Protein AF-A0A8C0PEI8-F1 (afdb_monomer_lite)

Sequence (143 aa):
MWRAGSRSAELGVGFALWTVKECMQQAVAWRPRDLPAVQPRLVAVSKTKPVETVIEAYCHGQHTFGEKYSSRTIKWHFIGHLQKQNVNKLMAIPNLFMLETVDSVKLADKVNSLWQEKRFSRKVKVYSIGHLVVLILKITGVT

Structure (mmCIF, N/CA/C/O backbone):
data_AF-A0A8C0PEI8-F1
#
_entry.id   AF-A0A8C0PEI8-F1
#
loop_
_atom_site.group_PDB
_atom_site.id
_atom_site.type_symbol
_atom_site.label_atom_id
_atom_site.label_alt_id
_atom_site.label_comp_id
_atom_site.label_asym_id
_atom_site.label_entity_id
_atom_site.label_seq_id
_atom_site.pdbx_PDB_ins_code
_atom_site.Cartn_x
_atom_site.Cartn_y
_atom_site.Cartn_z
_atom_site.occupancy
_atom_site.B_iso_or_equiv
_atom_site.auth_seq_id
_atom_site.auth_comp_id
_atom_site.auth_asym_id
_atom_site.auth_atom_id
_atom_site.pdbx_PDB_model_num
ATOM 1 N N . MET A 1 1 ? 12.432 -20.811 -6.977 1.00 32.06 1 MET A N 1
ATOM 2 C CA . MET A 1 1 ? 13.346 -19.704 -6.613 1.00 32.06 1 MET A CA 1
ATOM 3 C C . MET A 1 1 ? 13.397 -18.722 -7.781 1.00 32.06 1 MET A C 1
ATOM 5 O O . MET A 1 1 ? 14.139 -18.950 -8.725 1.00 32.06 1 MET A O 1
ATOM 9 N N . TRP A 1 2 ? 12.554 -17.684 -7.789 1.00 38.28 2 TRP A N 1
ATOM 10 C CA . TRP A 1 2 ? 12.546 -16.694 -8.874 1.00 38.28 2 TRP A CA 1
ATOM 11 C C . TRP A 1 2 ? 13.673 -15.680 -8.641 1.00 38.28 2 TRP A C 1
ATOM 13 O O . TRP A 1 2 ? 13.563 -14.800 -7.791 1.00 38.28 2 TRP A O 1
ATOM 23 N N . ARG A 1 3 ? 14.784 -15.814 -9.375 1.00 40.06 3 ARG A N 1
ATOM 24 C CA . ARG A 1 3 ? 15.845 -14.796 -9.440 1.00 40.06 3 ARG A CA 1
ATOM 25 C C . ARG A 1 3 ? 15.410 -13.684 -10.404 1.00 40.06 3 ARG A C 1
ATOM 27 O O . ARG A 1 3 ? 15.857 -13.639 -11.541 1.00 40.06 3 ARG A O 1
ATOM 34 N N . ALA A 1 4 ? 14.515 -12.806 -9.953 1.00 47.25 4 ALA A N 1
ATOM 35 C CA . ALA A 1 4 ? 14.074 -11.623 -10.708 1.00 47.25 4 ALA A CA 1
ATOM 36 C C . ALA A 1 4 ? 14.908 -10.356 -10.407 1.00 47.25 4 ALA A C 1
ATOM 38 O O . ALA A 1 4 ? 14.629 -9.288 -10.943 1.00 47.25 4 ALA A O 1
ATOM 39 N N . GLY A 1 5 ? 15.916 -10.455 -9.532 1.00 46.50 5 GLY A N 1
ATOM 40 C CA . GLY A 1 5 ? 16.615 -9.288 -8.982 1.00 46.50 5 GLY A CA 1
ATOM 41 C C . GLY A 1 5 ? 17.570 -8.571 -9.941 1.00 46.50 5 GLY A C 1
ATOM 42 O O . GLY A 1 5 ? 17.740 -7.367 -9.812 1.00 46.50 5 GLY A O 1
ATOM 43 N N . SER A 1 6 ? 18.177 -9.273 -10.902 1.00 48.94 6 SER A N 1
ATOM 44 C CA . SER A 1 6 ? 19.254 -8.710 -11.734 1.00 48.94 6 SER A CA 1
ATOM 45 C C . SER A 1 6 ? 18.766 -8.053 -13.029 1.00 48.94 6 SER A C 1
ATOM 47 O O . SER A 1 6 ? 19.246 -6.985 -13.381 1.00 48.94 6 SER A O 1
ATOM 49 N N . ARG A 1 7 ? 17.760 -8.617 -13.710 1.00 45.34 7 ARG A N 1
ATOM 50 C CA . ARG A 1 7 ? 17.293 -8.104 -15.017 1.00 45.34 7 ARG A CA 1
ATOM 51 C C . ARG A 1 7 ? 16.409 -6.851 -14.918 1.00 45.34 7 ARG A C 1
ATOM 53 O O . ARG A 1 7 ? 16.421 -6.015 -15.811 1.00 45.34 7 ARG A O 1
ATOM 60 N N . SER A 1 8 ? 15.662 -6.697 -13.822 1.00 49.69 8 SER A N 1
ATOM 61 C CA . SER A 1 8 ? 14.791 -5.529 -13.603 1.00 49.69 8 SER A CA 1
ATOM 62 C C . SER A 1 8 ? 15.554 -4.247 -13.256 1.00 49.69 8 SER A C 1
ATOM 64 O O . SER A 1 8 ? 15.012 -3.164 -13.441 1.00 49.69 8 SER A O 1
ATOM 66 N N . ALA A 1 9 ? 16.788 -4.347 -12.751 1.00 51.25 9 ALA A N 1
ATOM 67 C CA . ALA A 1 9 ? 17.608 -3.172 -12.455 1.00 51.25 9 ALA A CA 1
ATOM 68 C C . ALA A 1 9 ? 18.170 -2.523 -13.733 1.00 51.25 9 ALA A C 1
ATOM 70 O O . ALA A 1 9 ? 18.302 -1.306 -13.787 1.00 51.25 9 ALA A O 1
ATOM 71 N N . GLU A 1 10 ? 18.449 -3.325 -14.766 1.00 54.31 10 GLU A N 1
ATOM 72 C CA . GLU A 1 10 ? 18.984 -2.865 -16.056 1.00 54.31 10 GLU A CA 1
ATOM 73 C C . GLU A 1 10 ? 17.892 -2.351 -17.010 1.00 54.31 10 GLU A C 1
ATOM 75 O O . GLU A 1 10 ? 18.145 -1.464 -17.818 1.00 54.31 10 GLU A O 1
ATOM 80 N N . LEU A 1 11 ? 16.668 -2.885 -16.908 1.00 68.00 11 LEU A N 1
ATOM 81 C CA . LEU A 1 11 ? 15.551 -2.581 -17.818 1.00 68.00 11 LEU A CA 1
ATOM 82 C C . LEU A 1 11 ? 14.550 -1.540 -17.274 1.00 68.00 11 LEU A C 1
ATOM 84 O O . LEU A 1 11 ? 13.566 -1.222 -17.944 1.00 68.00 11 LEU A O 1
ATOM 88 N N . GLY A 1 12 ? 14.785 -1.013 -16.071 1.00 82.44 12 GLY A N 1
ATOM 89 C CA . GLY A 1 12 ? 13.970 0.041 -15.460 1.00 82.44 12 GLY A CA 1
ATOM 90 C C . GLY A 1 12 ? 12.658 -0.431 -14.816 1.00 82.44 12 GLY A C 1
ATOM 91 O O . GLY A 1 12 ? 12.270 -1.606 -14.847 1.00 82.44 12 GLY A O 1
ATOM 92 N N . VAL A 1 13 ? 11.945 0.515 -14.201 1.00 86.31 13 VAL A N 1
ATOM 93 C CA . VAL A 1 13 ? 10.724 0.261 -13.415 1.00 86.31 13 VAL A CA 1
ATOM 94 C C . VAL A 1 13 ? 9.569 -0.178 -14.308 1.00 86.31 13 VAL A C 1
ATOM 96 O O . VAL A 1 13 ? 8.761 -1.015 -13.900 1.00 86.31 13 VAL A O 1
ATOM 99 N N . GLY A 1 14 ? 9.500 0.336 -15.539 1.00 85.19 14 GLY A N 1
ATOM 100 C CA . GLY A 1 14 ? 8.478 -0.044 -16.514 1.00 85.19 14 GLY A CA 1
ATOM 101 C C . GLY A 1 14 ? 8.476 -1.542 -16.826 1.00 85.19 14 GLY A C 1
ATOM 102 O O . GLY A 1 14 ? 7.429 -2.190 -16.744 1.00 85.19 14 GLY A O 1
ATOM 103 N N . PHE A 1 15 ? 9.650 -2.119 -17.103 1.00 85.62 15 PHE A N 1
ATOM 104 C CA . PHE A 1 15 ? 9.783 -3.552 -17.373 1.00 85.62 15 PHE A CA 1
ATOM 105 C C . PHE A 1 15 ? 9.449 -4.404 -16.142 1.00 85.62 15 PHE A C 1
ATOM 107 O O . PHE A 1 15 ? 8.759 -5.424 -16.249 1.00 85.62 15 PHE A O 1
ATOM 114 N N . ALA A 1 16 ? 9.877 -3.964 -14.955 1.00 86.75 16 ALA A N 1
ATOM 115 C CA . ALA A 1 16 ? 9.550 -4.636 -13.702 1.00 86.75 16 ALA A CA 1
ATOM 116 C C . ALA A 1 16 ? 8.031 -4.660 -13.447 1.00 86.75 16 ALA A C 1
ATOM 118 O O . ALA A 1 16 ? 7.474 -5.705 -13.103 1.00 86.75 16 ALA A O 1
ATOM 119 N N . LEU A 1 17 ? 7.343 -3.533 -13.662 1.00 87.56 17 LEU A N 1
ATOM 120 C CA . LEU A 1 17 ? 5.886 -3.440 -13.534 1.00 87.56 17 LEU A CA 1
ATOM 121 C C . LEU A 1 17 ? 5.163 -4.337 -14.535 1.00 87.56 17 LEU A C 1
ATOM 123 O O . LEU A 1 17 ? 4.208 -5.014 -14.155 1.00 87.56 17 LEU A O 1
ATOM 127 N N . TRP A 1 18 ? 5.604 -4.346 -15.794 1.00 88.94 18 TRP A N 1
ATOM 128 C CA . TRP A 1 18 ? 5.041 -5.222 -16.817 1.00 88.94 18 TRP A CA 1
ATOM 129 C C . TRP A 1 18 ? 5.191 -6.694 -16.422 1.00 88.94 18 TRP A C 1
ATOM 131 O O . TRP A 1 18 ? 4.195 -7.406 -16.336 1.00 88.94 18 TRP A O 1
ATOM 141 N N . THR A 1 19 ? 6.398 -7.111 -16.034 1.00 88.62 19 THR A N 1
ATOM 142 C CA . THR A 1 19 ? 6.685 -8.486 -15.595 1.00 88.62 19 THR A CA 1
ATOM 143 C C . THR A 1 19 ? 5.766 -8.925 -14.453 1.00 88.62 19 THR A C 1
ATOM 145 O O . THR A 1 19 ? 5.201 -10.016 -14.480 1.00 88.62 19 THR A O 1
ATOM 148 N N . VAL A 1 20 ? 5.571 -8.071 -13.444 1.00 88.19 20 VAL A N 1
ATOM 149 C CA . VAL A 1 20 ? 4.686 -8.387 -12.312 1.00 88.19 20 VAL A CA 1
ATOM 150 C C . VAL A 1 20 ? 3.222 -8.485 -12.751 1.00 88.19 20 VAL A C 1
ATOM 152 O O . VAL A 1 20 ? 2.508 -9.371 -12.277 1.00 88.19 20 VAL A O 1
ATOM 155 N N . LYS A 1 21 ? 2.764 -7.611 -13.656 1.00 87.94 21 LYS A N 1
ATOM 156 C CA . LYS A 1 21 ? 1.398 -7.662 -14.204 1.00 87.94 21 LYS A CA 1
ATOM 157 C C . LYS A 1 21 ? 1.155 -8.954 -14.988 1.00 87.94 21 LYS A C 1
ATOM 159 O O . LYS A 1 21 ? 0.114 -9.572 -14.778 1.00 87.94 21 LYS A O 1
ATOM 164 N N . GLU A 1 22 ? 2.114 -9.395 -15.797 1.00 90.06 22 GLU A N 1
ATOM 165 C CA . GLU A 1 22 ? 2.040 -10.668 -16.527 1.00 90.06 22 GLU A CA 1
ATOM 166 C C . GLU A 1 22 ? 1.968 -11.864 -15.572 1.00 90.06 22 GLU A C 1
ATOM 168 O O . GLU A 1 22 ? 1.059 -12.687 -15.667 1.00 90.06 22 GLU A O 1
ATOM 173 N N . CYS A 1 23 ? 2.856 -11.924 -14.573 1.00 85.44 23 CYS A N 1
ATOM 174 C CA . CYS A 1 23 ? 2.814 -12.971 -13.548 1.00 85.44 23 CYS A CA 1
ATOM 175 C C . CYS A 1 23 ? 1.466 -12.999 -12.810 1.00 85.44 23 CYS A C 1
ATOM 177 O O . CYS A 1 23 ? 0.925 -14.069 -12.528 1.00 85.44 23 CYS A O 1
ATOM 179 N N . MET A 1 24 ? 0.904 -11.826 -12.508 1.00 86.06 24 MET A N 1
ATOM 180 C CA . MET A 1 24 ? -0.404 -11.706 -11.869 1.00 86.06 24 MET A CA 1
ATOM 181 C C . MET A 1 24 ? -1.527 -12.238 -12.770 1.00 86.06 24 MET A C 1
ATOM 183 O O . MET A 1 24 ? -2.388 -12.969 -12.286 1.00 86.06 24 MET A O 1
ATOM 187 N N . GLN A 1 25 ? -1.528 -11.901 -14.062 1.00 88.12 25 GLN A N 1
ATOM 188 C CA . GLN A 1 25 ? -2.521 -12.404 -15.017 1.00 88.12 25 GLN A CA 1
ATOM 189 C C . GLN A 1 25 ? -2.428 -13.918 -15.189 1.00 88.12 25 GLN A C 1
ATOM 191 O O . GLN A 1 25 ? -3.450 -14.601 -15.158 1.00 88.12 25 GLN A O 1
ATOM 196 N N . GLN A 1 26 ? -1.211 -14.454 -15.282 1.00 88.81 26 GLN A N 1
ATOM 197 C CA . GLN A 1 26 ? -0.993 -15.895 -15.317 1.00 88.81 26 GLN A CA 1
ATOM 198 C C . GLN A 1 26 ? -1.566 -16.544 -14.057 1.00 88.81 26 GLN A C 1
ATOM 200 O O . GLN A 1 26 ? -2.388 -17.446 -14.164 1.00 88.81 26 GLN A O 1
ATOM 205 N N . ALA A 1 27 ? -1.222 -16.055 -12.863 1.00 85.94 27 ALA A N 1
ATOM 206 C CA . ALA A 1 27 ? -1.751 -16.600 -11.611 1.00 85.94 27 ALA A CA 1
ATOM 207 C C . ALA A 1 27 ? -3.291 -16.575 -11.546 1.00 85.94 27 ALA A C 1
ATOM 209 O O . ALA A 1 27 ? -3.899 -17.509 -11.025 1.00 85.94 27 ALA A O 1
ATOM 210 N N . VAL A 1 28 ? -3.930 -15.540 -12.103 1.00 86.88 28 VAL A N 1
ATOM 211 C CA . VAL A 1 28 ? -5.394 -15.478 -12.242 1.00 86.88 28 VAL A CA 1
ATOM 212 C C . VAL A 1 28 ? -5.914 -16.550 -13.202 1.00 86.88 28 VAL A C 1
ATOM 214 O O . VAL A 1 28 ? -6.931 -17.166 -12.902 1.00 86.88 28 VAL A O 1
ATOM 217 N N . ALA A 1 29 ? -5.224 -16.811 -14.313 1.00 87.88 29 ALA A N 1
ATOM 218 C CA . ALA A 1 29 ? -5.600 -17.848 -15.274 1.00 87.88 29 ALA A CA 1
ATOM 219 C C . ALA A 1 29 ? -5.432 -19.276 -14.717 1.00 87.88 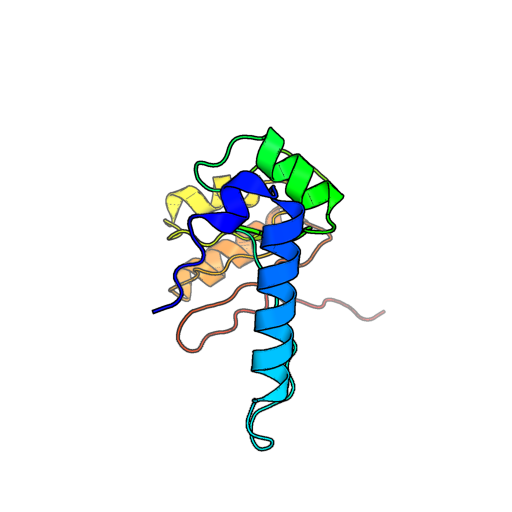29 ALA A C 1
ATOM 221 O O . ALA A 1 29 ? -6.240 -20.150 -15.018 1.00 87.88 29 ALA A O 1
ATOM 222 N N . TRP A 1 30 ? -4.422 -19.504 -13.871 1.00 87.56 30 TRP A N 1
ATOM 223 C CA . TRP A 1 30 ? -4.184 -20.786 -13.189 1.00 87.56 30 TRP A CA 1
ATOM 224 C C . TRP A 1 30 ? -5.124 -21.037 -12.001 1.00 87.56 30 TRP A C 1
ATOM 226 O O . TRP A 1 30 ? -5.093 -22.112 -11.401 1.00 87.56 30 TRP A O 1
ATOM 236 N N . ARG A 1 31 ? -5.947 -20.053 -11.627 1.00 84.19 31 ARG A N 1
ATOM 237 C CA . ARG A 1 31 ? -6.853 -20.148 -10.484 1.00 84.19 31 ARG A CA 1
ATOM 238 C C . ARG A 1 31 ? -7.892 -21.269 -10.690 1.00 84.19 31 ARG A C 1
ATOM 240 O O . ARG A 1 31 ? -8.538 -21.311 -11.738 1.00 84.19 31 ARG A O 1
ATOM 247 N N . PRO A 1 32 ? -8.135 -22.120 -9.676 1.00 89.81 32 PRO A N 1
ATOM 248 C CA . PRO A 1 32 ? -9.248 -23.066 -9.676 1.00 89.81 32 PRO A CA 1
ATOM 249 C C . PRO A 1 32 ? -10.611 -22.388 -9.901 1.00 89.81 32 PRO A C 1
ATOM 251 O O . PRO A 1 32 ? -10.879 -21.308 -9.367 1.00 89.81 32 PRO A O 1
ATOM 254 N N . ARG A 1 33 ? -11.480 -23.021 -10.702 1.00 87.19 33 ARG A N 1
ATOM 255 C CA . ARG A 1 33 ? -12.781 -22.455 -11.120 1.00 87.19 33 ARG A CA 1
ATOM 256 C C . ARG A 1 33 ? -13.811 -22.353 -9.992 1.00 87.19 33 ARG A C 1
ATOM 258 O O . ARG A 1 33 ? -14.771 -21.604 -10.118 1.00 87.19 33 ARG A O 1
ATOM 265 N N . ASP A 1 34 ? -13.618 -23.099 -8.914 1.00 92.06 34 ASP A N 1
ATOM 266 C CA . ASP A 1 34 ? -14.435 -23.084 -7.699 1.00 92.06 34 ASP A CA 1
ATOM 267 C C . ASP A 1 34 ? -14.169 -21.854 -6.815 1.00 92.06 34 ASP A C 1
ATOM 269 O O . ASP A 1 34 ? -14.973 -21.524 -5.944 1.00 92.06 34 ASP A O 1
ATOM 273 N N . LEU A 1 35 ? -13.075 -21.125 -7.058 1.00 84.50 35 LEU A N 1
ATOM 274 C CA . LEU A 1 35 ? -12.751 -19.908 -6.327 1.00 84.50 35 LEU A CA 1
ATOM 275 C C . LEU A 1 35 ? -13.297 -18.653 -7.050 1.00 84.50 35 LEU A C 1
ATOM 277 O O . LEU A 1 35 ? -13.112 -18.518 -8.257 1.00 84.50 35 LEU A O 1
ATOM 281 N N . PRO A 1 36 ? -13.836 -17.643 -6.332 1.00 82.50 36 PRO A N 1
ATOM 282 C CA . PRO A 1 36 ? -14.458 -16.457 -6.944 1.00 82.50 36 PRO A CA 1
ATOM 283 C C . PRO A 1 36 ? -13.556 -15.689 -7.921 1.00 82.50 36 PRO A C 1
ATOM 285 O O . PRO A 1 36 ? -12.482 -15.268 -7.522 1.00 82.50 36 PRO A O 1
ATOM 288 N N . ALA A 1 37 ? -13.976 -15.394 -9.152 1.00 81.56 37 ALA A N 1
ATOM 289 C CA . ALA A 1 37 ? -13.149 -14.686 -10.146 1.00 81.56 37 ALA A CA 1
ATOM 290 C C . ALA A 1 37 ? -12.907 -13.189 -9.816 1.00 81.56 37 ALA A C 1
ATOM 292 O O . ALA A 1 37 ? -13.389 -12.281 -10.489 1.00 81.56 37 ALA A O 1
ATOM 293 N N . VAL A 1 38 ? -12.156 -12.916 -8.748 1.00 83.69 38 VAL A N 1
ATOM 294 C CA . VAL A 1 38 ? -11.791 -11.574 -8.292 1.00 83.69 38 VAL A CA 1
ATOM 295 C C . VAL A 1 38 ? -10.447 -11.199 -8.895 1.00 83.69 38 VAL A C 1
ATOM 297 O O . VAL A 1 38 ? -9.443 -11.863 -8.635 1.00 83.69 38 VAL A O 1
ATOM 300 N N . GLN A 1 39 ? -10.424 -10.103 -9.651 1.00 81.00 39 GLN A N 1
ATOM 301 C CA . GLN A 1 39 ? -9.192 -9.530 -10.181 1.00 81.00 39 GLN A CA 1
ATOM 302 C C . GLN A 1 39 ? -8.325 -8.986 -9.025 1.00 81.00 39 GLN A C 1
ATOM 304 O O . GLN A 1 39 ? -8.750 -8.045 -8.341 1.00 81.00 39 GLN A O 1
ATOM 309 N N . PRO A 1 40 ? -7.114 -9.528 -8.790 1.00 84.06 40 PRO A N 1
ATOM 310 C CA . PRO A 1 40 ? -6.182 -8.974 -7.817 1.00 84.06 40 PRO A CA 1
ATOM 311 C C . PRO A 1 40 ? -5.780 -7.545 -8.186 1.00 84.06 40 PRO A C 1
ATOM 313 O O . PRO A 1 40 ? -5.661 -7.186 -9.362 1.00 84.06 40 PRO A O 1
ATOM 316 N N . ARG A 1 41 ? -5.554 -6.726 -7.154 1.00 86.75 41 ARG A N 1
ATOM 317 C CA . ARG A 1 41 ? -5.024 -5.367 -7.288 1.00 86.75 41 ARG A CA 1
ATOM 318 C C . ARG A 1 41 ? -3.531 -5.376 -6.999 1.00 86.75 41 ARG A C 1
ATOM 320 O O . ARG A 1 41 ? -3.124 -5.763 -5.910 1.00 86.75 41 ARG A O 1
ATOM 327 N N . LEU A 1 42 ? -2.744 -4.847 -7.928 1.00 86.69 42 LEU A N 1
ATOM 328 C CA . LEU A 1 42 ? -1.331 -4.577 -7.699 1.00 86.69 42 LEU A CA 1
ATOM 329 C C . LEU A 1 42 ? -1.154 -3.274 -6.905 1.00 86.69 42 LEU A C 1
ATOM 331 O O . LEU A 1 42 ? -1.509 -2.193 -7.385 1.00 86.69 42 LEU A O 1
ATOM 335 N N . VAL A 1 43 ? -0.586 -3.378 -5.704 1.00 86.38 43 VAL A N 1
ATOM 336 C CA . VAL A 1 43 ? -0.199 -2.243 -4.853 1.00 86.38 43 VAL A CA 1
ATOM 337 C C . VAL A 1 43 ? 1.327 -2.167 -4.832 1.00 86.38 43 VAL A C 1
ATOM 339 O O . VAL A 1 43 ? 1.985 -3.063 -4.311 1.00 86.38 43 VAL A O 1
ATOM 342 N N . ALA A 1 44 ? 1.902 -1.115 -5.417 1.00 86.56 44 ALA A N 1
ATOM 343 C CA . ALA A 1 44 ? 3.352 -0.942 -5.460 1.00 86.56 44 ALA A CA 1
ATOM 344 C C . ALA A 1 44 ? 3.854 -0.329 -4.146 1.00 86.56 44 ALA A C 1
ATOM 346 O O . ALA A 1 44 ? 3.450 0.773 -3.784 1.00 86.56 44 ALA A O 1
ATOM 347 N N . VAL A 1 45 ? 4.726 -1.023 -3.417 1.00 86.62 45 VAL A N 1
ATOM 348 C CA . VAL A 1 45 ? 5.281 -0.510 -2.156 1.00 86.62 45 VAL A CA 1
ATOM 349 C C . VAL A 1 45 ? 6.461 0.407 -2.458 1.00 86.62 45 VAL A C 1
ATOM 351 O O . VAL A 1 45 ? 7.508 -0.049 -2.913 1.00 86.62 45 VAL A O 1
ATOM 354 N N . SER A 1 46 ? 6.290 1.704 -2.206 1.00 82.06 46 SER A N 1
ATOM 355 C CA . SER A 1 46 ? 7.301 2.736 -2.477 1.00 82.06 46 SER A CA 1
ATOM 356 C C . SER A 1 46 ? 8.085 3.158 -1.236 1.00 82.06 46 SER A C 1
ATOM 358 O O . SER A 1 46 ? 8.885 4.091 -1.301 1.00 82.06 46 SER A O 1
ATOM 360 N N . LYS A 1 47 ? 7.888 2.479 -0.099 1.00 74.31 47 LYS A N 1
ATOM 361 C CA . LYS A 1 47 ? 8.709 2.695 1.095 1.00 74.31 47 LYS A CA 1
ATOM 362 C C . LYS A 1 47 ? 10.182 2.546 0.730 1.00 74.31 47 LYS A C 1
ATOM 364 O O . LYS A 1 47 ? 10.542 1.572 0.080 1.00 74.31 47 LYS A O 1
ATOM 369 N N . THR A 1 48 ? 10.996 3.511 1.151 1.00 75.75 48 THR A N 1
ATOM 370 C CA . THR A 1 48 ? 12.442 3.614 0.870 1.00 75.75 48 THR A CA 1
ATOM 371 C C . THR A 1 48 ? 12.840 3.834 -0.595 1.00 75.75 48 THR A C 1
ATOM 373 O O . THR A 1 48 ? 14.034 3.858 -0.888 1.00 75.75 48 THR A O 1
ATOM 376 N N . LYS A 1 49 ? 11.889 4.029 -1.519 1.00 81.12 49 LYS A N 1
ATOM 377 C CA . LYS A 1 49 ? 12.193 4.327 -2.926 1.00 81.12 49 LYS A CA 1
ATOM 378 C C . LYS A 1 49 ? 12.280 5.838 -3.169 1.00 81.12 49 LYS A C 1
ATOM 380 O O . LYS A 1 49 ? 11.518 6.585 -2.551 1.00 81.12 49 LYS A O 1
ATOM 385 N N . PRO A 1 50 ? 13.195 6.290 -4.044 1.00 83.56 50 PRO A N 1
ATOM 386 C CA . PRO A 1 50 ? 13.306 7.700 -4.388 1.00 83.56 50 PRO A CA 1
ATOM 387 C C . PRO A 1 50 ? 12.088 8.145 -5.215 1.00 83.56 50 PRO A C 1
ATOM 389 O O . PRO A 1 50 ? 11.373 7.317 -5.792 1.00 83.56 50 PRO A O 1
ATOM 392 N N . VAL A 1 51 ? 11.818 9.452 -5.246 1.00 84.06 51 VAL A N 1
ATOM 393 C CA . VAL A 1 51 ? 10.627 10.001 -5.917 1.00 84.06 51 VAL A CA 1
ATOM 394 C C . VAL A 1 51 ? 10.623 9.689 -7.408 1.00 84.06 51 VAL A C 1
ATOM 396 O O . VAL A 1 51 ? 9.572 9.388 -7.968 1.00 84.06 51 VAL A O 1
ATOM 399 N N . GLU A 1 52 ? 11.793 9.703 -8.032 1.00 85.69 52 GLU A N 1
ATOM 400 C CA . GLU A 1 52 ? 11.992 9.460 -9.455 1.00 85.69 52 GLU A CA 1
ATOM 401 C C . GLU A 1 52 ? 11.437 8.083 -9.843 1.00 85.69 52 GLU A C 1
ATOM 403 O O . GLU A 1 52 ? 10.676 7.971 -10.799 1.00 85.69 52 GLU A O 1
ATOM 408 N N . THR A 1 53 ? 11.691 7.057 -9.022 1.00 85.25 53 THR A N 1
ATOM 409 C CA . THR A 1 53 ? 11.148 5.699 -9.203 1.00 85.25 53 THR A CA 1
ATOM 410 C C . THR A 1 53 ? 9.619 5.665 -9.091 1.00 85.25 53 THR A C 1
ATOM 412 O O . THR A 1 53 ? 8.957 4.911 -9.804 1.00 85.25 53 THR A O 1
ATOM 415 N N . VAL A 1 54 ? 9.029 6.472 -8.202 1.00 85.81 54 VAL A N 1
ATOM 416 C CA . VAL A 1 54 ? 7.564 6.559 -8.048 1.00 85.81 54 VAL A CA 1
ATOM 417 C C . VAL A 1 54 ? 6.931 7.252 -9.254 1.00 85.81 54 VAL A C 1
ATOM 419 O O . VAL A 1 54 ? 5.891 6.804 -9.738 1.00 85.81 54 VAL A O 1
ATOM 422 N N . ILE A 1 55 ? 7.560 8.318 -9.755 1.00 87.06 55 ILE A N 1
ATOM 423 C CA . ILE A 1 55 ? 7.122 9.031 -10.960 1.00 87.06 55 ILE A CA 1
ATOM 424 C C . ILE A 1 55 ? 7.224 8.115 -12.181 1.00 87.06 55 ILE A C 1
ATOM 426 O O . ILE A 1 55 ? 6.258 8.008 -12.930 1.00 87.06 55 ILE A O 1
ATOM 430 N N . GLU A 1 56 ? 8.337 7.401 -12.350 1.00 87.62 56 GLU A N 1
ATOM 431 C CA . GLU A 1 56 ? 8.523 6.439 -13.440 1.00 87.62 56 GLU A CA 1
ATOM 432 C C . GLU A 1 56 ? 7.429 5.361 -13.409 1.00 87.62 56 GLU A C 1
ATOM 434 O O . GLU A 1 56 ? 6.735 5.138 -14.403 1.00 87.62 56 GLU A O 1
ATOM 439 N N . ALA A 1 57 ? 7.179 4.762 -12.238 1.00 88.94 57 ALA A N 1
ATOM 440 C CA . ALA A 1 57 ? 6.088 3.809 -12.059 1.00 88.94 57 ALA A CA 1
ATOM 441 C C . ALA A 1 57 ? 4.722 4.404 -12.446 1.00 88.94 57 ALA A C 1
ATOM 443 O O . ALA A 1 57 ? 3.913 3.739 -13.101 1.00 88.94 57 ALA A O 1
ATOM 444 N N . TYR A 1 58 ? 4.465 5.656 -12.056 1.00 88.75 58 TYR A N 1
ATOM 445 C CA . TYR A 1 58 ? 3.233 6.365 -12.387 1.00 88.75 58 TYR A CA 1
ATOM 446 C C . TYR A 1 58 ? 3.068 6.578 -13.895 1.00 88.75 58 TYR A C 1
ATOM 448 O O . TYR A 1 58 ? 1.989 6.313 -14.429 1.00 88.75 58 TYR A O 1
ATOM 456 N N . CYS A 1 59 ? 4.134 6.983 -14.590 1.00 90.06 59 CYS A N 1
ATOM 457 C CA . CYS A 1 59 ? 4.158 7.127 -16.047 1.00 90.06 59 CYS A CA 1
ATOM 458 C C . CYS A 1 59 ? 3.894 5.794 -16.769 1.00 90.06 59 CYS A C 1
ATOM 460 O O . CYS A 1 59 ? 3.254 5.782 -17.815 1.00 90.06 59 CYS A O 1
ATOM 462 N N . HIS A 1 60 ? 4.284 4.663 -16.173 1.00 89.75 60 HIS A N 1
ATOM 463 C CA . HIS A 1 60 ? 3.964 3.312 -16.659 1.00 89.75 60 HIS A CA 1
ATOM 464 C C . HIS A 1 60 ? 2.594 2.773 -16.184 1.00 89.75 60 HIS A C 1
ATOM 466 O O . HIS A 1 60 ? 2.323 1.564 -16.215 1.00 89.75 60 HIS A O 1
ATOM 472 N N . GLY A 1 61 ? 1.697 3.660 -15.743 1.00 89.44 61 GLY A N 1
ATOM 473 C CA . GLY A 1 61 ? 0.310 3.334 -15.407 1.00 89.44 61 GLY A CA 1
ATOM 474 C C . GLY A 1 61 ? 0.117 2.682 -14.036 1.00 89.44 61 GLY A C 1
ATOM 475 O O . GLY A 1 61 ? -0.927 2.073 -13.786 1.00 89.44 61 GLY A O 1
ATOM 476 N N . GLN A 1 62 ? 1.102 2.755 -13.135 1.00 90.88 62 GLN A N 1
ATOM 477 C CA . GLN A 1 62 ? 0.901 2.377 -11.737 1.00 90.88 62 GLN A 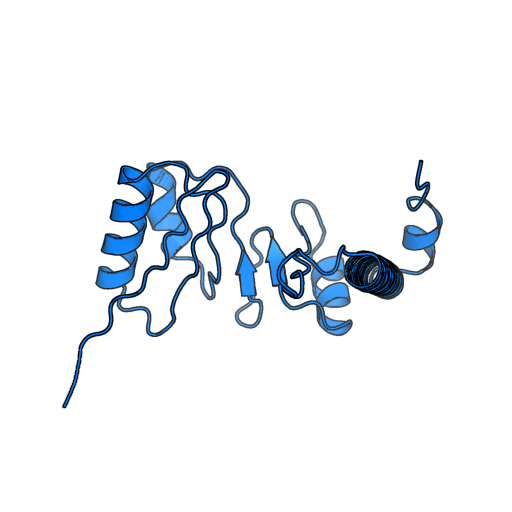CA 1
ATOM 478 C C . GLN A 1 62 ? 0.279 3.549 -10.971 1.00 90.88 62 GLN A C 1
ATOM 480 O O . GLN A 1 62 ? 0.892 4.592 -10.794 1.00 90.88 62 GLN A O 1
ATOM 485 N N . HIS A 1 63 ? -0.942 3.380 -10.464 1.00 88.19 63 HIS A N 1
ATOM 486 C CA . HIS A 1 63 ? -1.651 4.455 -9.742 1.00 88.19 63 HIS A CA 1
ATOM 487 C C . HIS A 1 63 ? -1.939 4.138 -8.273 1.00 88.19 63 HIS A C 1
ATOM 489 O O . HIS A 1 63 ? -2.467 4.986 -7.551 1.00 88.19 63 HIS A O 1
ATOM 495 N N . THR A 1 64 ? -1.622 2.916 -7.836 1.00 85.06 64 THR A N 1
ATOM 496 C CA . THR A 1 64 ? -1.891 2.445 -6.474 1.00 85.06 64 THR A CA 1
ATOM 497 C C . THR A 1 64 ? -0.582 2.157 -5.759 1.00 85.06 64 THR A C 1
ATOM 499 O O . THR A 1 64 ? 0.175 1.293 -6.202 1.00 85.06 64 THR A O 1
ATOM 502 N N . PHE A 1 65 ? -0.326 2.847 -4.652 1.00 84.69 65 PHE A N 1
ATOM 503 C CA . PHE A 1 65 ? 0.936 2.714 -3.929 1.00 84.69 65 PHE A CA 1
ATOM 504 C C . PHE A 1 65 ? 0.717 2.484 -2.438 1.00 84.69 65 PHE A C 1
ATOM 506 O O . PHE A 1 65 ? -0.170 3.083 -1.824 1.00 84.69 65 PHE A O 1
ATOM 513 N N . GLY A 1 66 ? 1.547 1.609 -1.877 1.00 75.19 66 GLY A N 1
ATOM 514 C CA . GLY A 1 66 ? 1.674 1.363 -0.452 1.00 75.19 66 GLY A CA 1
ATOM 515 C C . GLY A 1 66 ? 2.729 2.296 0.132 1.00 75.19 66 GLY A C 1
ATOM 516 O O . GLY A 1 66 ? 3.908 2.146 -0.184 1.00 75.19 66 GLY A O 1
ATOM 517 N N . GLU A 1 67 ? 2.288 3.200 1.011 1.00 71.56 67 GLU A N 1
ATOM 518 C CA . GLU A 1 67 ? 3.071 4.233 1.718 1.00 71.56 67 GLU A CA 1
ATOM 519 C C . GLU A 1 67 ? 3.323 5.570 0.995 1.00 71.56 67 GLU A C 1
ATOM 521 O O . GLU A 1 67 ? 3.429 5.643 -0.218 1.00 71.56 67 GLU A O 1
ATOM 526 N N . LYS A 1 68 ? 3.367 6.653 1.787 1.00 66.19 68 LYS A N 1
ATOM 527 C CA . LYS A 1 68 ? 3.030 8.035 1.400 1.00 66.19 68 LYS A CA 1
ATOM 528 C C . LYS A 1 68 ? 4.062 8.731 0.500 1.00 66.19 68 LYS A C 1
ATOM 530 O O . LYS A 1 68 ? 5.211 8.905 0.892 1.00 66.19 68 LYS A O 1
ATOM 535 N N . TYR A 1 69 ? 3.555 9.340 -0.573 1.00 57.12 69 TYR A N 1
ATOM 536 C CA . TYR A 1 69 ? 4.126 10.521 -1.231 1.00 57.12 69 TYR A CA 1
ATOM 537 C C . TYR A 1 69 ? 3.076 11.653 -1.280 1.00 57.12 69 TYR A C 1
ATOM 539 O O . TYR A 1 69 ? 1.873 11.399 -1.240 1.00 57.12 69 TYR A O 1
ATOM 547 N N . SER A 1 70 ? 3.476 12.925 -1.337 1.00 58.06 70 SER A N 1
ATOM 548 C CA . SER A 1 70 ? 2.560 14.085 -1.285 1.00 58.06 70 SER A CA 1
ATOM 549 C C . SER A 1 70 ? 1.856 14.393 -2.621 1.00 58.06 70 SER A C 1
ATOM 551 O O . SER A 1 70 ? 1.621 15.554 -2.947 1.00 58.06 70 SER A O 1
ATOM 553 N N . SER A 1 71 ? 1.487 13.376 -3.407 1.00 64.31 71 SER A N 1
ATOM 554 C CA . SER A 1 71 ? 0.785 13.585 -4.682 1.00 64.31 71 SER A CA 1
ATOM 555 C C . SER A 1 71 ? -0.734 13.529 -4.529 1.00 64.31 71 SER A C 1
ATOM 557 O O . SER A 1 71 ? -1.282 12.666 -3.834 1.00 64.31 71 SER A O 1
ATOM 559 N N . ARG A 1 72 ? -1.427 14.442 -5.226 1.00 64.88 72 ARG A N 1
ATOM 560 C CA . ARG A 1 72 ? -2.892 14.540 -5.228 1.00 64.88 72 ARG A CA 1
ATOM 561 C C . ARG A 1 72 ? -3.596 13.595 -6.219 1.00 64.88 72 ARG A C 1
ATOM 563 O O . ARG A 1 72 ? -4.823 13.530 -6.199 1.00 64.88 72 ARG A O 1
ATOM 570 N N . THR A 1 73 ? -2.865 12.877 -7.069 1.00 75.38 73 THR A N 1
ATOM 571 C CA . THR A 1 73 ? -3.442 11.990 -8.103 1.00 75.38 73 THR A CA 1
ATOM 572 C C . THR A 1 73 ? -3.327 10.503 -7.768 1.00 75.38 73 THR A C 1
ATOM 574 O O . THR A 1 73 ? -4.040 9.680 -8.338 1.00 75.38 73 THR A O 1
ATOM 577 N N . ILE A 1 74 ? -2.458 10.150 -6.821 1.00 79.75 74 ILE A N 1
ATOM 578 C CA . ILE A 1 74 ? -2.172 8.767 -6.440 1.00 79.75 74 ILE A CA 1
ATOM 579 C C . ILE A 1 74 ? -3.217 8.244 -5.443 1.00 79.75 74 ILE A C 1
ATOM 581 O O . ILE A 1 74 ? -3.622 8.952 -4.519 1.00 79.75 74 ILE A O 1
ATOM 585 N N . LYS A 1 75 ? -3.638 6.981 -5.615 1.00 80.19 75 LYS A N 1
ATOM 586 C CA . LYS A 1 75 ? -4.472 6.258 -4.643 1.00 80.19 75 LYS A CA 1
ATOM 587 C C . LYS A 1 75 ? -3.576 5.645 -3.571 1.00 80.19 75 LYS A C 1
ATOM 589 O O . LYS A 1 75 ? -2.915 4.634 -3.817 1.00 80.19 75 LYS A O 1
ATOM 594 N N . TRP A 1 76 ? -3.569 6.246 -2.383 1.00 81.38 76 TRP A N 1
ATOM 595 C CA . TRP A 1 76 ? -2.705 5.806 -1.290 1.00 81.38 76 TRP A CA 1
ATOM 596 C C . TRP A 1 76 ? -3.322 4.672 -0.485 1.00 81.38 76 TRP A C 1
ATOM 598 O O . TRP A 1 76 ? -4.451 4.774 0.001 1.00 81.38 76 TRP A O 1
ATOM 608 N N . HIS A 1 77 ? -2.549 3.607 -0.321 1.00 83.75 77 HIS A N 1
ATOM 609 C CA . HIS A 1 77 ? -2.846 2.496 0.562 1.00 83.75 77 HIS A CA 1
ATOM 610 C C . HIS A 1 77 ? -1.917 2.574 1.776 1.00 83.75 77 HIS A C 1
ATOM 612 O O . HIS A 1 77 ? -0.693 2.656 1.641 1.00 83.75 77 HIS A O 1
ATOM 618 N N . PHE A 1 78 ? -2.489 2.568 2.977 1.00 84.94 78 PHE A N 1
ATOM 619 C CA . PHE A 1 78 ? -1.720 2.411 4.202 1.0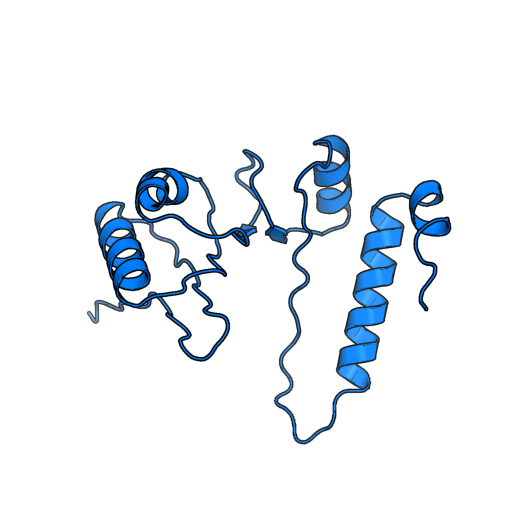0 84.94 78 PHE A CA 1
ATOM 620 C C . PHE A 1 78 ? -1.643 0.932 4.563 1.00 84.94 78 PHE A C 1
ATOM 622 O O . PHE A 1 78 ? -2.656 0.324 4.899 1.00 84.94 78 PHE A O 1
ATOM 629 N N . ILE A 1 79 ? -0.432 0.385 4.483 1.00 81.50 79 ILE A N 1
ATOM 630 C CA . ILE A 1 79 ? -0.136 -1.041 4.678 1.00 81.50 79 ILE A CA 1
ATOM 631 C C . ILE A 1 79 ? 0.724 -1.318 5.924 1.00 81.50 79 ILE A C 1
ATOM 633 O O . ILE A 1 79 ? 1.076 -2.459 6.196 1.00 81.50 79 ILE A O 1
ATOM 637 N N . GLY A 1 80 ? 1.101 -0.279 6.676 1.00 81.56 80 GLY A N 1
ATOM 638 C CA . GLY A 1 80 ? 1.870 -0.415 7.917 1.00 81.56 80 GLY A CA 1
ATOM 639 C C . GLY A 1 80 ? 0.967 -0.657 9.125 1.00 81.56 80 GLY A C 1
ATOM 640 O O . GLY A 1 80 ? -0.230 -0.414 9.056 1.00 81.56 80 GLY A O 1
ATOM 641 N N . HIS A 1 81 ? 1.511 -1.085 10.261 1.00 82.75 81 HIS A N 1
ATOM 642 C CA . HIS A 1 81 ? 0.720 -1.210 11.490 1.00 82.75 81 HIS A CA 1
ATOM 643 C C . HIS A 1 81 ? 0.231 0.172 11.976 1.00 82.75 81 HIS A C 1
ATOM 645 O O . HIS A 1 81 ? 1.034 1.091 12.175 1.00 82.75 81 HIS A O 1
ATOM 651 N N . LEU A 1 82 ? -1.086 0.342 12.149 1.00 82.94 82 LEU A N 1
ATOM 652 C CA . LEU A 1 82 ? -1.679 1.621 12.546 1.00 82.94 82 LEU A CA 1
ATOM 653 C C . LEU A 1 82 ? -1.820 1.729 14.065 1.00 82.94 82 LEU A C 1
ATOM 655 O O . LEU A 1 82 ? -2.758 1.218 14.669 1.00 82.94 82 LEU A O 1
ATOM 659 N N . GLN A 1 83 ? -0.936 2.507 14.679 1.00 82.56 83 GLN A N 1
ATOM 660 C CA . GLN A 1 83 ? -1.064 2.851 16.093 1.00 82.56 83 GLN A CA 1
ATOM 661 C C . GLN A 1 83 ? -2.209 3.857 16.326 1.00 82.56 83 GLN A C 1
ATOM 663 O O . GLN A 1 83 ? -2.395 4.806 15.556 1.00 82.56 83 GLN A O 1
ATOM 668 N N . LYS A 1 84 ? -2.947 3.707 17.434 1.00 81.19 84 LYS A N 1
ATOM 669 C CA . LYS A 1 84 ? -4.160 4.495 17.752 1.00 81.19 84 LYS A CA 1
ATOM 670 C C . LYS A 1 84 ? -3.950 6.012 17.767 1.00 81.19 84 LYS A C 1
ATOM 672 O O . LYS A 1 84 ? -4.868 6.761 17.427 1.00 81.19 84 LYS A O 1
ATOM 677 N N . GLN A 1 85 ? -2.782 6.483 18.182 1.00 84.75 85 GLN A N 1
ATOM 678 C CA . GLN A 1 85 ? -2.426 7.904 18.233 1.00 84.75 85 GLN A CA 1
ATOM 679 C C . GLN A 1 85 ? -2.158 8.497 16.843 1.00 84.75 85 GLN A C 1
ATOM 681 O O . GLN A 1 85 ? -2.319 9.697 16.634 1.00 84.75 85 GLN A O 1
ATOM 686 N N . ASN A 1 86 ? -1.806 7.655 15.870 1.00 86.38 86 ASN A N 1
ATOM 687 C CA . ASN A 1 86 ? -1.442 8.090 14.525 1.00 86.38 86 ASN A CA 1
ATOM 688 C C . ASN A 1 86 ? -2.645 8.175 13.577 1.00 86.38 86 ASN A C 1
ATOM 690 O O . ASN A 1 86 ? -2.506 8.716 12.481 1.00 86.38 86 ASN A O 1
ATOM 694 N N . VAL A 1 87 ? -3.834 7.731 14.004 1.00 85.69 87 VAL A N 1
ATOM 695 C CA . VAL A 1 87 ? -5.067 7.781 13.198 1.00 85.69 87 VAL A CA 1
ATOM 696 C C . VAL A 1 87 ? -5.369 9.207 12.726 1.00 85.69 87 VAL A C 1
ATOM 698 O O . VAL A 1 87 ? -5.604 9.418 11.542 1.00 85.69 87 VAL A O 1
ATOM 701 N N . ASN A 1 88 ? -5.268 10.212 13.603 1.00 85.62 88 ASN A N 1
ATOM 702 C CA . ASN A 1 88 ? -5.536 11.612 13.237 1.00 85.62 88 ASN A CA 1
ATOM 703 C C . ASN A 1 88 ? -4.601 12.123 12.133 1.00 85.62 88 ASN A C 1
ATOM 705 O O . ASN A 1 88 ? -5.040 12.823 11.218 1.00 85.62 88 ASN A O 1
ATOM 709 N N . LYS A 1 89 ? -3.316 11.750 12.214 1.00 85.94 89 LYS A N 1
ATOM 710 C CA . LYS A 1 89 ? -2.298 12.105 11.215 1.00 85.94 89 LYS A CA 1
ATOM 711 C C . LYS A 1 89 ? -2.576 11.401 9.890 1.00 85.94 89 LYS A C 1
ATOM 713 O O . LYS A 1 89 ? -2.479 12.025 8.838 1.00 85.94 89 LYS A O 1
ATOM 718 N N . LEU A 1 90 ? -2.961 10.126 9.947 1.00 84.19 90 LEU A N 1
ATOM 719 C CA . LEU A 1 90 ? -3.317 9.336 8.773 1.00 84.19 90 LEU A CA 1
ATOM 720 C C . LEU A 1 90 ? -4.527 9.937 8.041 1.00 84.19 90 LEU A C 1
ATOM 722 O O . LEU A 1 90 ? -4.471 10.143 6.833 1.00 84.19 90 LEU A O 1
ATOM 726 N N . MET A 1 91 ? -5.571 10.319 8.781 1.00 81.69 91 MET A N 1
ATOM 727 C CA . MET A 1 91 ? -6.778 10.955 8.236 1.00 81.69 91 MET A CA 1
ATOM 728 C C . MET A 1 91 ? -6.557 12.373 7.701 1.00 81.69 91 MET A C 1
ATOM 730 O O . MET A 1 91 ? -7.482 12.983 7.179 1.00 81.69 91 MET A O 1
ATOM 734 N N . ALA A 1 92 ? -5.368 12.953 7.865 1.00 82.06 92 ALA A N 1
ATOM 735 C CA . ALA A 1 92 ? -5.006 14.224 7.242 1.00 82.06 92 ALA A CA 1
ATOM 736 C C . ALA A 1 92 ? -4.296 14.040 5.888 1.00 82.06 92 ALA A C 1
ATOM 738 O O . ALA A 1 92 ? -4.006 15.027 5.214 1.00 82.06 92 ALA A O 1
ATOM 739 N N . ILE A 1 93 ? -3.990 12.802 5.480 1.00 79.31 93 ILE A N 1
ATOM 740 C CA . ILE A 1 93 ? -3.308 12.536 4.212 1.00 79.31 93 ILE A CA 1
ATOM 741 C C . ILE A 1 93 ? -4.299 12.724 3.052 1.00 79.31 93 ILE A C 1
ATOM 743 O O . ILE A 1 93 ? -5.319 12.030 3.001 1.00 79.31 93 ILE A O 1
ATOM 747 N N . PRO A 1 94 ? -4.013 13.619 2.089 1.00 75.31 94 PRO A N 1
ATOM 748 C CA . PRO A 1 94 ? -4.862 13.775 0.917 1.00 75.31 94 PRO A CA 1
ATOM 749 C C . PRO A 1 94 ? -4.848 12.495 0.075 1.00 75.31 94 PRO A C 1
ATOM 751 O O . PRO A 1 94 ? -3.800 11.889 -0.138 1.00 75.31 94 PRO A O 1
ATOM 754 N N . ASN A 1 95 ? -6.019 12.101 -0.430 1.00 77.50 95 ASN A N 1
ATOM 755 C CA . ASN A 1 95 ? -6.217 10.890 -1.240 1.00 77.50 95 ASN A CA 1
ATOM 756 C C . ASN A 1 95 ? -5.764 9.583 -0.579 1.00 77.50 95 ASN A C 1
ATOM 758 O O . ASN A 1 95 ? -5.396 8.630 -1.273 1.00 77.50 95 ASN A O 1
ATOM 762 N N . LEU A 1 96 ? -5.839 9.505 0.753 1.00 81.75 96 LEU A N 1
ATOM 763 C CA . LEU A 1 96 ? -5.921 8.209 1.414 1.00 81.75 96 LEU A CA 1
ATOM 764 C C . LEU A 1 96 ? -7.107 7.445 0.810 1.00 81.75 96 LEU A C 1
ATOM 766 O O . LEU A 1 96 ? -8.242 7.913 0.864 1.00 81.75 96 LEU A O 1
ATOM 770 N N . PHE A 1 97 ? -6.824 6.313 0.172 1.00 82.88 97 PHE A N 1
ATOM 771 C CA . PHE A 1 97 ? -7.817 5.505 -0.534 1.00 82.88 97 PHE A CA 1
ATOM 772 C C . PHE A 1 97 ? -8.141 4.223 0.232 1.00 82.88 97 PHE A C 1
ATOM 774 O O . PHE A 1 97 ? -9.299 3.794 0.265 1.00 82.88 97 PHE A O 1
ATOM 781 N N . MET A 1 98 ? -7.127 3.615 0.850 1.00 82.50 98 MET A N 1
ATOM 782 C CA . MET A 1 98 ? -7.279 2.357 1.565 1.00 82.50 98 MET A CA 1
ATOM 783 C C . MET A 1 98 ? -6.435 2.302 2.835 1.00 82.50 98 MET A C 1
ATOM 785 O O . MET A 1 98 ? -5.300 2.773 2.859 1.00 82.50 98 MET A O 1
ATOM 789 N N . LEU A 1 99 ? -6.993 1.684 3.871 1.00 84.56 99 LEU A N 1
ATOM 790 C CA . LEU A 1 99 ? -6.290 1.299 5.087 1.00 84.56 99 LEU A CA 1
ATOM 791 C C . LEU A 1 99 ? -6.354 -0.229 5.214 1.00 84.56 99 LEU A C 1
ATOM 793 O O . LEU A 1 99 ? -7.432 -0.784 5.403 1.00 84.56 99 LEU A O 1
ATOM 797 N N . GLU A 1 100 ? -5.223 -0.913 5.065 1.00 81.62 100 GLU A N 1
ATOM 798 C CA . GLU A 1 100 ? -5.174 -2.383 4.956 1.00 81.62 100 GLU A CA 1
ATOM 799 C C . GLU A 1 100 ? -4.918 -3.106 6.284 1.00 81.62 100 GLU A C 1
ATOM 801 O O . GLU A 1 100 ? -4.925 -4.332 6.340 1.00 81.62 100 GLU A O 1
ATOM 806 N N . THR A 1 101 ? -4.678 -2.355 7.356 1.00 81.81 101 THR A N 1
ATOM 807 C CA . THR A 1 101 ? -4.113 -2.878 8.606 1.00 81.81 101 THR A CA 1
ATOM 808 C C . THR A 1 101 ? -4.953 -2.556 9.836 1.00 81.81 101 THR A C 1
ATOM 810 O O . THR A 1 101 ? -4.418 -2.385 10.932 1.00 81.81 101 THR A O 1
ATOM 813 N N . VAL A 1 102 ? -6.279 -2.462 9.685 1.00 83.44 102 VAL A N 1
ATOM 814 C CA . VAL A 1 102 ? -7.155 -2.363 10.861 1.00 83.44 102 VAL A CA 1
ATOM 815 C C . VAL A 1 102 ? -7.277 -3.731 11.511 1.00 83.44 102 VAL A C 1
ATOM 817 O O . VAL A 1 102 ? -7.801 -4.674 10.922 1.00 83.44 102 VAL A O 1
ATOM 820 N N . ASP A 1 103 ? -6.797 -3.817 12.743 1.00 81.62 103 ASP A N 1
ATOM 821 C CA . ASP A 1 103 ? -6.655 -5.057 13.509 1.00 81.62 103 ASP A CA 1
ATOM 822 C C . ASP A 1 103 ? -7.649 -5.180 14.673 1.00 81.62 103 ASP A C 1
ATOM 824 O O . ASP A 1 103 ? -7.675 -6.188 15.373 1.00 81.62 103 ASP A O 1
ATOM 828 N N . SER A 1 104 ? -8.472 -4.157 14.913 1.00 82.19 104 SER A N 1
ATOM 829 C CA . SER A 1 104 ? -9.414 -4.151 16.028 1.00 82.19 104 SER A CA 1
ATOM 830 C C . SER A 1 104 ? -10.657 -3.320 15.734 1.00 82.19 104 SER A C 1
ATOM 832 O O . SER A 1 104 ? -10.592 -2.274 15.087 1.00 82.19 104 SER A O 1
ATOM 834 N N . VAL A 1 105 ? -11.795 -3.750 16.289 1.00 84.06 105 VAL A N 1
ATOM 835 C CA . VAL A 1 105 ? -13.077 -3.027 16.196 1.00 84.06 105 VAL A CA 1
ATOM 836 C C . VAL A 1 105 ? -12.940 -1.608 16.752 1.00 84.06 105 VAL A C 1
ATOM 838 O O . VAL A 1 105 ? -13.314 -0.648 16.096 1.00 84.06 105 VAL A O 1
ATOM 841 N N . LYS A 1 106 ? -12.263 -1.445 17.896 1.00 83.69 106 LYS A N 1
ATOM 842 C CA . LYS A 1 106 ? -12.004 -0.122 18.493 1.00 83.69 106 LYS A CA 1
ATOM 843 C C . LYS A 1 106 ? -11.234 0.813 17.552 1.00 83.69 106 LYS A C 1
ATOM 845 O O . LYS A 1 106 ? -11.462 2.022 17.559 1.00 83.69 106 LYS A O 1
ATOM 850 N N . LEU A 1 107 ? -10.282 0.277 16.784 1.00 83.44 107 LEU A N 1
ATOM 851 C CA . LEU A 1 107 ? -9.549 1.058 15.791 1.00 83.44 107 LEU A CA 1
ATOM 852 C C . LEU A 1 107 ? -10.448 1.398 14.599 1.00 83.44 107 LEU A C 1
ATOM 854 O O . LEU A 1 107 ? -10.442 2.546 14.162 1.00 83.44 107 LEU A O 1
ATOM 858 N N . ALA A 1 108 ? -11.246 0.438 14.126 1.00 84.00 108 ALA A N 1
ATOM 859 C CA . ALA A 1 108 ? -12.233 0.647 13.071 1.00 84.00 108 ALA A CA 1
ATOM 860 C C . ALA A 1 108 ? -13.237 1.755 13.426 1.00 84.00 108 ALA A C 1
ATOM 862 O O . ALA A 1 108 ? -13.443 2.666 12.626 1.00 84.00 108 ALA A O 1
ATOM 863 N N . ASP A 1 109 ? -13.791 1.726 14.640 1.00 84.88 109 ASP A N 1
ATOM 864 C CA . ASP A 1 109 ? -14.745 2.724 15.129 1.00 84.88 109 ASP A CA 1
ATOM 865 C C . ASP A 1 109 ? -14.114 4.114 15.165 1.00 84.88 109 ASP A C 1
ATOM 867 O O . ASP A 1 109 ? -14.679 5.072 14.643 1.00 84.88 109 ASP A O 1
ATOM 871 N N . LYS A 1 110 ? -12.890 4.224 15.697 1.00 85.44 110 LYS A N 1
ATOM 872 C CA . LYS A 1 110 ? -12.157 5.495 15.733 1.00 85.44 110 LYS A 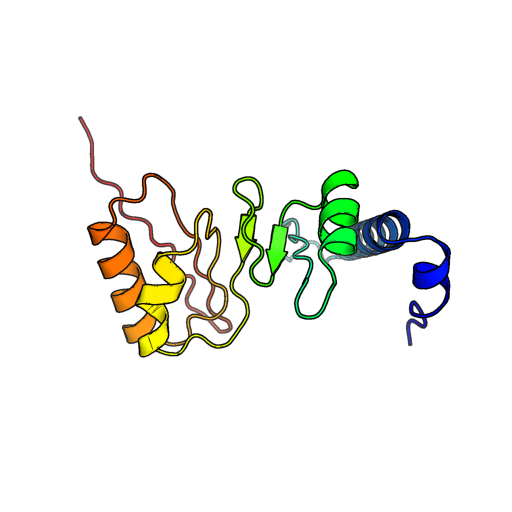CA 1
ATOM 873 C C . LYS A 1 110 ? -11.899 6.050 14.330 1.00 85.44 110 LYS A C 1
ATOM 875 O O . LYS A 1 110 ? -12.062 7.245 14.098 1.00 85.44 110 LYS A O 1
ATOM 880 N N . VAL A 1 111 ? -11.478 5.188 13.406 1.00 84.88 111 VAL A N 1
ATOM 881 C CA . VAL A 1 111 ? -11.260 5.528 11.992 1.00 84.88 111 VAL A CA 1
ATOM 882 C C . VAL A 1 111 ? -12.571 6.020 11.368 1.00 84.88 111 VAL A C 1
ATOM 884 O O . VAL A 1 111 ? -12.571 7.061 10.716 1.00 84.88 111 VAL A O 1
ATOM 887 N N . ASN A 1 112 ? -13.683 5.324 11.607 1.00 84.69 112 ASN A N 1
ATOM 888 C CA . ASN A 1 112 ? -15.004 5.678 11.093 1.00 84.69 112 ASN A CA 1
ATOM 889 C C . ASN A 1 112 ? -15.520 7.020 11.641 1.00 84.69 112 ASN A C 1
ATOM 891 O O . ASN A 1 112 ? -15.936 7.865 10.850 1.00 84.69 112 ASN A O 1
ATOM 895 N N . SER A 1 113 ? -15.445 7.259 12.954 1.00 84.25 113 SER A N 1
ATOM 896 C CA . SER A 1 113 ? -15.897 8.522 13.559 1.00 84.25 113 SER A CA 1
ATOM 897 C C . SER A 1 113 ? -15.135 9.725 13.000 1.00 84.25 113 SER A C 1
ATOM 899 O O . SER A 1 113 ? -15.742 10.683 12.524 1.00 84.25 113 SER A O 1
ATOM 901 N N . LEU A 1 114 ? -13.802 9.637 12.934 1.00 83.56 114 LEU A N 1
ATOM 902 C CA . LEU A 1 114 ? -12.964 10.708 12.380 1.00 83.56 114 LEU A CA 1
ATOM 903 C C . LEU A 1 114 ? -13.216 10.942 10.885 1.00 83.56 114 LEU A C 1
ATOM 905 O O . LEU A 1 114 ? -13.081 12.067 10.401 1.00 83.56 114 LEU A O 1
ATOM 909 N N . TRP A 1 115 ? -13.569 9.891 10.139 1.00 80.56 115 TRP A N 1
ATOM 910 C CA . TRP A 1 115 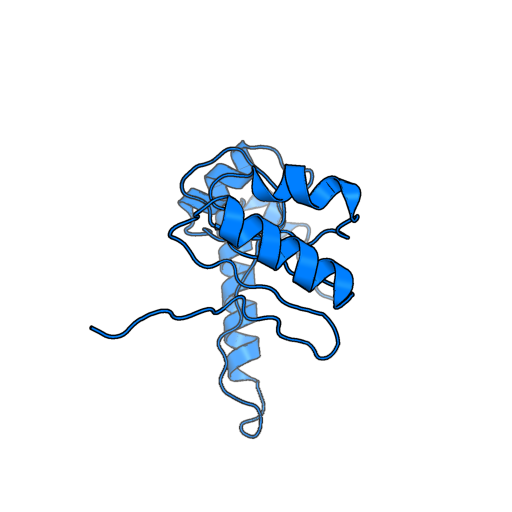? -13.916 10.018 8.724 1.00 80.56 115 TRP A CA 1
ATOM 911 C C . TRP A 1 115 ? -15.185 10.853 8.524 1.00 80.56 115 TRP A C 1
ATOM 913 O O . TRP A 1 115 ? -15.239 11.692 7.622 1.00 80.56 115 TRP A O 1
ATOM 923 N N . GLN A 1 116 ? -16.187 10.647 9.385 1.00 77.44 116 GLN A N 1
ATOM 924 C CA . GLN A 1 116 ? -17.457 11.374 9.351 1.00 77.44 116 GLN A CA 1
ATOM 925 C C . GLN A 1 116 ? -17.280 12.843 9.752 1.00 77.44 116 GLN A C 1
ATOM 927 O O . GLN A 1 116 ? -17.778 13.730 9.058 1.00 77.44 116 GLN A O 1
ATOM 932 N N . GLU A 1 117 ? -16.512 13.111 10.812 1.00 78.00 117 GLU A N 1
ATOM 933 C CA . GLU A 1 117 ? -16.212 14.472 11.281 1.00 78.00 117 GLU A CA 1
ATOM 934 C C . GLU A 1 117 ? -15.521 15.319 10.207 1.00 78.00 117 GLU A C 1
ATOM 936 O O . GLU A 1 117 ? -15.869 16.481 9.998 1.00 78.00 117 GLU A O 1
ATOM 941 N N . LYS A 1 118 ? -14.569 14.729 9.472 1.00 71.00 118 LYS A N 1
ATOM 942 C CA . LYS A 1 118 ? -13.811 15.442 8.434 1.00 71.00 118 LYS A CA 1
ATOM 943 C C . LYS A 1 118 ? -14.567 15.644 7.118 1.00 71.00 118 LYS A C 1
ATOM 945 O O . LYS A 1 118 ? -14.003 16.235 6.199 1.00 71.00 118 LYS A O 1
ATOM 950 N N . ARG A 1 119 ? -15.823 15.182 7.016 1.00 61.66 119 ARG A N 1
ATOM 951 C CA . ARG A 1 119 ? -16.709 15.340 5.843 1.00 61.66 119 ARG A CA 1
ATOM 952 C C . ARG A 1 119 ? -16.034 15.024 4.506 1.00 61.66 119 ARG A C 1
ATOM 954 O O . ARG A 1 119 ? -16.253 15.706 3.503 1.00 61.66 119 ARG A O 1
ATOM 961 N N . PHE A 1 120 ? -15.211 13.980 4.464 1.00 62.66 120 PHE A N 1
ATOM 962 C CA . PHE A 1 120 ? -14.649 13.535 3.196 1.00 62.66 120 PHE A CA 1
ATOM 963 C C . PHE A 1 120 ? -15.777 13.060 2.273 1.00 62.66 120 PHE A C 1
ATOM 965 O O . PHE A 1 120 ? -16.518 12.139 2.601 1.00 62.66 120 PHE A O 1
ATOM 972 N N . SER A 1 121 ? -15.876 13.649 1.080 1.00 58.22 121 SER A N 1
ATOM 973 C CA . SER A 1 121 ? -16.853 13.246 0.054 1.00 58.22 121 SER A CA 1
ATOM 974 C C . SER A 1 121 ? -16.549 11.878 -0.569 1.00 58.22 121 SER A C 1
ATOM 976 O O . SER A 1 121 ? -17.363 11.321 -1.304 1.00 58.22 121 SER A O 1
ATOM 978 N N . ARG A 1 122 ? -15.365 11.317 -0.296 1.00 63.66 122 ARG A N 1
ATOM 979 C CA . ARG A 1 122 ? -14.878 10.058 -0.866 1.00 63.66 122 ARG A CA 1
ATOM 980 C C . ARG A 1 122 ? -14.891 8.955 0.190 1.00 63.66 122 ARG A C 1
ATOM 982 O O . ARG A 1 122 ? -14.648 9.203 1.365 1.00 63.66 122 ARG A O 1
ATOM 989 N N . LYS A 1 123 ? -15.155 7.722 -0.241 1.00 62.66 123 LYS A N 1
ATOM 990 C CA . LYS A 1 123 ? -15.117 6.531 0.621 1.00 62.66 123 LYS A CA 1
ATOM 991 C C . LYS A 1 123 ? -13.676 6.033 0.756 1.00 62.66 123 LYS A C 1
ATOM 993 O O . LYS A 1 123 ? -13.005 5.877 -0.265 1.00 62.66 123 LYS A O 1
ATOM 998 N N . VAL A 1 124 ? -13.238 5.717 1.976 1.00 61.44 124 VAL A N 1
ATOM 999 C CA . VAL A 1 124 ? -12.026 4.916 2.214 1.00 61.44 124 VAL A CA 1
ATOM 1000 C C . VAL A 1 124 ? -12.409 3.465 2.419 1.00 61.44 124 VAL A C 1
ATOM 1002 O O . VAL A 1 124 ? -13.335 3.139 3.159 1.00 61.44 124 VAL A O 1
ATOM 1005 N N . LYS A 1 125 ? -11.691 2.583 1.730 1.00 67.94 125 LYS A N 1
ATOM 1006 C CA . LYS A 1 125 ? -11.856 1.139 1.876 1.00 67.94 125 LYS A CA 1
ATOM 1007 C C . LYS A 1 125 ? -10.958 0.659 3.016 1.00 67.94 125 LYS A C 1
ATOM 1009 O O . LYS A 1 125 ? -9.781 1.006 3.034 1.00 67.94 125 LYS A O 1
ATOM 1014 N N . VAL A 1 126 ? -11.481 -0.138 3.942 1.00 61.97 126 VAL A N 1
ATOM 1015 C CA . VAL A 1 126 ? -10.676 -0.727 5.018 1.00 61.97 126 VAL A CA 1
ATOM 1016 C C . VAL A 1 126 ? -10.660 -2.243 4.861 1.00 61.97 126 VAL A C 1
ATOM 1018 O O . VAL A 1 126 ? -11.692 -2.854 4.587 1.00 61.97 126 VAL A O 1
ATOM 1021 N N . TYR A 1 127 ? -9.478 -2.838 4.996 1.00 61.34 127 TYR A N 1
ATOM 1022 C CA . TYR A 1 127 ? -9.288 -4.285 5.009 1.00 61.34 127 TYR A CA 1
ATOM 1023 C C . TYR A 1 127 ? -8.689 -4.701 6.353 1.00 61.34 127 TYR A C 1
ATOM 1025 O O . TYR A 1 127 ? -7.880 -3.976 6.932 1.00 61.34 127 TYR A O 1
ATOM 1033 N N . SER A 1 128 ? -9.126 -5.859 6.845 1.00 51.88 128 SER A N 1
ATOM 1034 C CA . SER A 1 128 ? -8.544 -6.533 8.002 1.00 51.88 128 SER A CA 1
ATOM 1035 C C . SER A 1 128 ? -8.040 -7.902 7.567 1.00 51.88 128 SER A C 1
ATOM 1037 O O . SER A 1 128 ? -8.742 -8.642 6.867 1.00 51.88 128 SER A O 1
ATOM 1039 N N . ILE A 1 129 ? -6.818 -8.233 7.969 1.00 47.59 129 ILE A N 1
ATOM 1040 C CA . ILE A 1 129 ? -6.182 -9.519 7.689 1.00 47.59 129 ILE A CA 1
ATOM 1041 C C . ILE A 1 129 ? -6.706 -10.511 8.740 1.00 47.59 129 ILE A C 1
ATOM 1043 O O . ILE A 1 129 ? -6.103 -10.658 9.796 1.00 47.59 129 ILE A O 1
ATOM 1047 N N . GLY A 1 130 ? -7.862 -11.141 8.484 1.00 43.78 130 GLY A N 1
ATOM 1048 C CA . GLY A 1 130 ? -8.379 -12.225 9.342 1.00 43.78 130 GLY A CA 1
ATOM 1049 C C . GLY A 1 130 ? -9.886 -12.269 9.625 1.00 43.78 130 GLY A C 1
ATOM 1050 O O . GLY A 1 130 ? -10.257 -12.712 10.698 1.00 43.78 130 GLY A O 1
ATOM 1051 N N . HIS A 1 131 ? -10.756 -11.874 8.687 1.00 40.38 131 HIS A N 1
ATOM 1052 C CA . HIS A 1 131 ? -12.210 -11.694 8.894 1.00 40.38 131 HIS A CA 1
ATOM 1053 C C . HIS A 1 131 ? -12.575 -10.457 9.731 1.00 40.38 131 HIS A C 1
ATOM 1055 O O . HIS A 1 131 ? -13.030 -10.553 10.862 1.00 40.38 131 HIS A O 1
ATOM 1061 N N . LEU A 1 132 ? -12.475 -9.279 9.109 1.00 30.36 132 LEU A N 1
ATOM 1062 C CA . LEU A 1 132 ? -13.458 -8.198 9.253 1.00 30.36 132 LEU A CA 1
ATOM 1063 C C . LEU A 1 132 ? -13.233 -7.200 8.105 1.00 30.36 132 LEU A C 1
ATOM 1065 O O . LEU A 1 132 ? -12.354 -6.343 8.158 1.00 30.36 132 LEU A O 1
ATOM 1069 N N . VAL A 1 133 ? -13.995 -7.314 7.017 1.00 33.53 133 VAL A N 1
ATOM 1070 C CA . VAL A 1 133 ? -14.009 -6.256 5.996 1.00 33.53 133 VAL A CA 1
ATOM 1071 C C . VAL A 1 133 ? -14.830 -5.106 6.567 1.00 33.53 133 VAL A C 1
ATOM 1073 O O . VAL A 1 133 ? -16.055 -5.109 6.483 1.00 33.53 133 VAL A O 1
ATOM 1076 N N . VAL A 1 134 ? -14.168 -4.119 7.169 1.00 32.97 134 VAL A N 1
ATOM 1077 C CA . VAL A 1 134 ? -14.832 -2.865 7.531 1.00 32.97 134 VAL A CA 1
ATOM 1078 C C . VAL A 1 134 ? -14.988 -2.043 6.252 1.00 32.97 134 VAL A C 1
ATOM 1080 O O . VAL A 1 134 ? -14.162 -1.220 5.875 1.00 32.97 134 VAL A O 1
ATOM 1083 N N . LEU A 1 135 ? -16.082 -2.257 5.533 1.00 34.19 135 LEU A N 1
ATOM 1084 C CA . LEU A 1 135 ? -16.559 -1.248 4.598 1.00 34.19 135 LEU A CA 1
ATOM 1085 C C . LEU A 1 135 ? -17.061 -0.068 5.434 1.00 34.19 135 LEU A C 1
ATOM 1087 O O . LEU A 1 135 ? -18.114 -0.167 6.057 1.00 34.19 135 LEU A O 1
ATOM 1091 N N . ILE A 1 136 ? -16.336 1.057 5.440 1.00 37.06 136 ILE A N 1
ATOM 1092 C CA . ILE A 1 136 ? -16.894 2.330 5.916 1.00 37.06 136 ILE A CA 1
ATOM 1093 C C . ILE A 1 136 ? -17.911 2.787 4.861 1.00 37.06 136 ILE A C 1
ATOM 1095 O O . ILE A 1 136 ? -17.629 3.542 3.930 1.00 37.06 136 ILE A O 1
ATOM 1099 N N . LEU A 1 137 ? -19.102 2.208 4.969 1.00 29.94 137 LEU A N 1
ATOM 1100 C CA . LEU A 1 137 ? -20.323 2.566 4.276 1.00 29.94 137 LEU A CA 1
ATOM 1101 C C . LEU A 1 137 ? -21.254 3.131 5.344 1.00 29.94 137 LEU A C 1
ATOM 1103 O O . LEU A 1 137 ? -21.736 2.395 6.200 1.00 29.94 137 LEU A O 1
ATOM 1107 N N . LYS A 1 138 ? -21.574 4.421 5.250 1.00 25.94 138 LYS A N 1
ATOM 1108 C CA . LYS A 1 138 ? -22.905 4.860 5.651 1.00 25.94 138 LYS A CA 1
ATOM 1109 C C . LYS A 1 138 ? -23.521 5.679 4.528 1.00 25.94 138 LYS A C 1
ATOM 1111 O O . LYS A 1 138 ? -23.025 6.731 4.141 1.00 25.94 138 LYS A O 1
ATOM 1116 N N . ILE A 1 139 ? -24.547 5.066 3.949 1.00 36.06 139 ILE A N 1
ATOM 1117 C CA . ILE A 1 139 ? -25.605 5.678 3.156 1.00 36.06 139 ILE A CA 1
ATOM 1118 C C . ILE A 1 139 ? -26.443 6.529 4.115 1.00 36.06 139 ILE A C 1
ATOM 1120 O O . ILE A 1 139 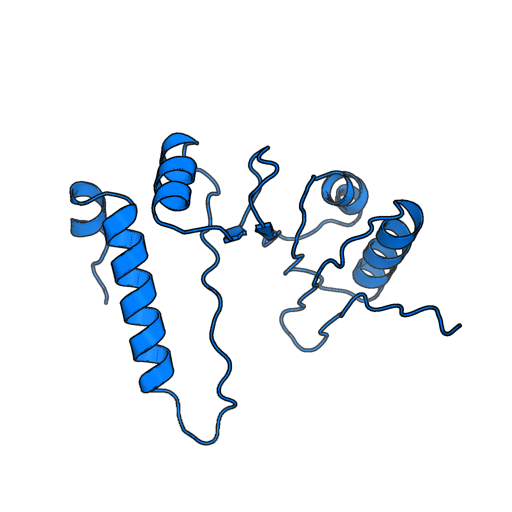? -26.835 6.012 5.156 1.00 36.06 139 ILE A O 1
ATOM 1124 N N . THR A 1 140 ? -26.747 7.768 3.731 1.00 28.11 140 THR A N 1
ATOM 1125 C CA . THR A 1 140 ? -27.942 8.548 4.125 1.00 28.11 140 THR A CA 1
ATOM 1126 C C . THR A 1 140 ? -28.097 9.664 3.077 1.00 28.11 140 THR A C 1
ATOM 1128 O O . THR A 1 140 ? -27.129 10.396 2.893 1.00 28.11 140 THR A O 1
ATOM 1131 N N . GLY A 1 141 ? -29.181 9.876 2.325 1.00 24.44 141 GLY A N 1
ATOM 1132 C CA . GLY A 1 141 ? -30.508 9.255 2.167 1.00 24.44 141 GLY A CA 1
ATOM 1133 C C . GLY A 1 141 ? -30.942 9.436 0.692 1.00 24.44 141 GLY A C 1
ATOM 1134 O O . GLY A 1 141 ? -30.283 10.153 -0.052 1.00 24.44 141 GLY A O 1
ATOM 1135 N N . VAL A 1 142 ? -31.879 8.662 0.141 1.00 25.78 142 VAL A N 1
ATOM 1136 C CA . VAL A 1 142 ? -33.327 8.962 0.153 1.00 25.78 142 VAL A CA 1
ATOM 1137 C C . VAL A 1 142 ? -33.634 10.434 0.450 1.00 25.78 142 VAL A C 1
ATOM 1139 O O . VAL A 1 142 ? -33.717 10.821 1.612 1.00 25.78 142 VAL A O 1
ATOM 1142 N N . THR A 1 143 ? -33.757 11.222 -0.615 1.00 32.78 143 THR A N 1
ATOM 1143 C CA . THR A 1 143 ? -35.028 11.796 -1.098 1.00 32.78 143 THR A CA 1
ATOM 1144 C C . THR A 1 143 ? -34.990 11.770 -2.614 1.00 32.78 143 THR A C 1
ATOM 1146 O O . THR A 1 143 ? -33.912 12.125 -3.144 1.00 32.78 143 THR A O 1
#

Radius of gyration: 17.64 Å; chains: 1; bounding box: 54×38×36 Å

InterPro domains:
  IPR011078 Pyridoxal phosphate homeostasis protein [PS01211] (76-90)
  IPR011078 Pyridoxal phosphate homeostasis protein [PTHR10146] (8-127)
  IPR029066 PLP-binding barrel [G3DSA:3.20.20.10] (13-128)
  IPR029066 PLP-binding barrel [SSF51419] (17-120)

Organism: Canis lupus familiaris (NCBI:txid9615)

Secondary structure (DSSP, 8-state):
----TTHHHHSHHHHHHHHHHHHHHHHHHTS-TTS--PPPPP-EE-TT--HHHHHHHHHTT--EEES----SSSEEEE-S---TTTHHHHTTSTTEEEE-----HHHHHHHHHHHHHTT-SSPPEE--TTT---B--------

Foldseek 3Di:
DDPPPPPDVVVALLVVVVVVVVVQVVVLVVDDPPDDSDRDDDAAECVVPDVVNVVRCVVSPDQHYADDDLDQRHQYEDPDADDQVCLLVLVVRHNPAEYEHDADPVSLVSNLVVCVVVPPPDFHWYHHDPDDRPRSDDDDDDD

pLDDT: mean 73.57, std 18.37, range [24.44, 92.06]

=== Feature glossary ===
Key to the feature types in this record:

pLDDT. pLDDT is the predicted lDDT-Cα score: AlphaFold's confidence that the local environment of each residue (all inter-atomic distances within 15 Å) is correctly placed. It is a per-residue number between 0 and 100, with higher meaning more reliable.

Radius of gyration, Cα contacts, bounding box. The geometric summary reports three shape descriptors. Rg (radius of gyration) measures how spread out the Cα atoms are about their centre of mass; compact globular proteins have small Rg, elongated or unfolded ones large. Cα contacts (<8 Å, |i−j|>4) count long-range residue pairs in spatial proximity — high for tightly packed folds, near zero for rods or random coil. The bounding-box extents give the protein's footprint along x, y, z in Å.

Backbone torsions (φ/ψ). Backbone dihedral angles. Every residue except chain termini has a φ (preceding-C → N → Cα → C) and a ψ (N → Cα → C → next-N). They are reported in degrees following the IUPAC sign convention. Secondary structure is essentially a statement about which (φ, ψ) basin each residue occupies.

Contact-map, Ramachandran, and PAE plots. Plot images: a contact map (which residues are close in 3D, as an N×N binary image), a Ramachandran scatter (backbone torsion angles, revealing secondary-structure composition at a glance), and — for AlphaFold structures — a PAE heatmap (pairwise prediction confidence).

Predicted aligned error. Predicted Aligned Error (PAE) is an AlphaFold confidence matrix: entry (i, j) is the expected error in the position of residue j, in ångströms, when the prediction is superimposed on the true structure at residue i. Low PAE within a block of residues means that block is internally rigid and well-predicted; high PAE between two blocks means their relative placement is uncertain even if each block individually is confident.

Secondary structure (3-state, P-SEA). Three-state secondary structure (P-SEA) collapses the eight DSSP classes into helix (a), strand (b), and coil (c). P-SEA assigns these from Cα geometry alone — distances and angles — without requiring backbone oxygens, so it works on any Cα trace.

Solvent-accessible surface area. Solvent-accessible surface area (SASA) is the area in Å² traced out by the centre of a 1.4 Å probe sphere (a water molecule) rolled over the protein's van der Waals surface (Shrake–Rupley / Lee–Richards construction). Buried residues have near-zero SASA; fully exposed residues can exceed 200 Å². The total SASA scales roughly with the number of surface residues.

Foldseek 3Di. The Foldseek 3Di string encodes local tertiary geometry as a 20-letter alphabet — one character per residue — derived from the relative positions of nearby Cα atoms. Unlike the amino-acid sequence, 3Di is a direct function of the 3D structure, so two proteins with the same fold have similar 3Di strings even at low sequence identity.

B-factor. For experimental (PDB) structures, the B-factor (temperature factor) quantifies the positional spread of each atom in the crystal — a combination of thermal vibration and static disorder — in units of Å². High B-factors mark flexible loops or poorly resolved regions; low B-factors mark the rigid, well-ordered core.

mmCIF coordinates. The mmCIF block holds the 3D Cartesian coordinates of each backbone atom (N, Cα, C, O) in ångströms. mmCIF is the PDB's canonical archive format — a tagged-loop text representation of the atomic model.

InterPro / GO / CATH / organism. Functional annotations link the protein to curated databases. InterPro entries identify conserved domains and families by matching the sequence against member-database signatures (Pfam, PROSITE, CDD, …). Gene Ontology (GO) terms describe molecular function, biological process, and cellular component in a controlled vocabulary. CATH places the structure in a hierarchical fold classification (Class/Architecture/Topology/Homologous-superfamily). The organism is the source species.

Rendered structure images. Structure images are PyMOL renders from six orthogonal camera directions. Cartoon representation draws helices as coils and strands as arrows; sticks shows the backbone as bonds; surface shows the solvent-excluded envelope. Rainbow coloring maps sequence position to hue (blue→red, N→C); chain coloring assigns a distinct color per polypeptide.

Sequence. This is the polypeptide sequence — one letter per residue, N-terminus first. Length ranges from a few dozen residues for small domains to over a thousand for large multi-domain proteins.

Secondary structure (8-state, DSSP). The SS8 string is DSSP's per-residue secondary-structure call. α-helix (H) means an i→i+4 H-bond ladder; β-strand (E) means the residue participates in a β-sheet; 3₁₀ (G) and π (I) are tighter and wider helices; T/S are turns/bends; '-' is loop.

Nearest PDB structures. Structural nearest neighbors (via Foldseek easy-search vs the PDB). Reported per hit: target PDB id, E-value, and alignment TM-score. A TM-score above ~0.5 is the conventional threshold for 'same fold'.